Protein AF-A0A7Y2GPF4-F1 (afdb_monomer)

Sequence (90 aa):
MNRFTKIGIVFGCLLLIMSCGEDPREPSIQYMPDMYVPVGYEAYSEVDFLLDNQEAMLPAENTIPRGWMPYPYENTIEGKESAREQRSPL

Solvent-accessible surface area (backbone atoms only — not comparable to full-atom values): 6280 Å² total; per-residue (Å²): 122,71,63,63,57,51,51,52,50,54,52,53,51,53,55,58,62,68,69,74,61,84,60,88,88,52,88,75,91,75,81,80,69,78,77,73,63,76,93,65,92,48,78,86,38,80,36,94,89,44,98,80,33,46,62,66,66,84,76,69,87,92,68,76,60,91,98,59,76,83,80,89,62,58,99,45,75,67,30,52,52,56,60,67,70,49,89,68,93,120

Mean predicted aligned error: 11.68 Å

Nearest PDB structures (foldseek):
  6btm-assembly1_E  TM=8.734E-01  e=3.050E-04  Flavobacterium johnsoniae UW101
  6f0k-assembly1_E  TM=8.626E-01  e=1.496E+00  Rhodothermus marinus DSM 4252

Foldseek 3Di:
DVPVVVVVVVVVVVVVVVVPDDDPVDDDDDDPCVCVDDPDDDQAAAQPPDPVRGPPDDDDPPDDDPPDDDDPFDPDPVSVVVVVPDPDRD

Radius of gyration: 31.52 Å; Cα contacts (8 Å, |Δi|>4): 27; chains: 1; bounding box: 93×27×55 Å

Secondary structure (DSSP, 8-state):
-HHHHHHHHHHHHHHHHHT----TTSPPPPS--TTSS-SS--TT-B-TTSTTSBS-PPPPTT---TT-----S-SSHHHHHHHHH-S---

Structure (mmCIF, N/CA/C/O backbone):
data_AF-A0A7Y2GPF4-F1
#
_entry.id   AF-A0A7Y2GPF4-F1
#
loop_
_atom_site.group_PDB
_atom_site.id
_atom_site.type_symbol
_atom_site.label_atom_id
_atom_site.label_alt_id
_atom_site.label_comp_id
_atom_site.label_asym_id
_atom_site.label_entity_id
_atom_site.label_seq_id
_atom_site.pdbx_PDB_ins_code
_atom_site.Cartn_x
_atom_site.Cartn_y
_atom_site.Cartn_z
_atom_site.occupancy
_atom_site.B_iso_or_equiv
_atom_site.auth_seq_id
_atom_site.auth_comp_id
_atom_site.auth_asym_id
_atom_site.auth_atom_id
_atom_site.pdbx_PDB_model_num
ATOM 1 N N . MET A 1 1 ? 63.981 -12.664 -13.487 1.00 57.03 1 MET A N 1
ATOM 2 C CA . MET A 1 1 ? 62.829 -11.732 -13.449 1.00 57.03 1 MET A CA 1
ATOM 3 C C . MET A 1 1 ? 61.556 -12.254 -14.130 1.00 57.03 1 MET A C 1
ATOM 5 O O . MET A 1 1 ? 60.505 -11.685 -13.903 1.00 57.03 1 MET A O 1
ATOM 9 N N . ASN A 1 2 ? 61.577 -13.382 -14.856 1.00 62.69 2 ASN A N 1
ATOM 10 C CA . ASN A 1 2 ? 60.420 -13.826 -15.660 1.00 62.69 2 ASN A CA 1
ATOM 11 C C . ASN A 1 2 ? 59.340 -14.602 -14.876 1.00 62.69 2 ASN A C 1
ATOM 13 O O . ASN A 1 2 ? 58.314 -14.959 -15.445 1.00 62.69 2 ASN A O 1
ATOM 17 N N . ARG A 1 3 ? 59.569 -14.925 -13.594 1.00 74.69 3 ARG A N 1
ATOM 18 C CA . ARG A 1 3 ? 58.635 -15.729 -12.780 1.00 74.69 3 ARG A CA 1
ATOM 19 C C . ARG A 1 3 ? 57.543 -14.874 -12.136 1.00 74.69 3 ARG A C 1
ATOM 21 O O . ARG A 1 3 ? 56.386 -15.265 -12.173 1.00 74.69 3 ARG A O 1
ATOM 28 N N . PHE A 1 4 ? 57.896 -13.690 -11.634 1.00 79.12 4 PHE A N 1
ATOM 29 C CA . PHE A 1 4 ? 56.936 -12.750 -11.045 1.00 79.12 4 PHE A CA 1
ATOM 30 C C . PHE A 1 4 ? 55.970 -12.180 -12.085 1.00 79.12 4 PHE A C 1
ATOM 32 O O . PHE A 1 4 ? 54.776 -12.116 -11.824 1.00 79.12 4 PHE A O 1
ATOM 39 N N . THR A 1 5 ? 56.452 -11.877 -13.294 1.00 81.31 5 THR A N 1
ATOM 40 C CA . THR A 1 5 ? 55.594 -11.435 -14.405 1.00 81.31 5 THR A CA 1
ATOM 41 C C . THR A 1 5 ? 54.577 -12.510 -14.795 1.00 81.31 5 THR A C 1
ATOM 43 O O . THR A 1 5 ? 53.407 -12.207 -14.987 1.00 81.31 5 THR A O 1
ATOM 46 N N . LYS A 1 6 ? 54.991 -13.786 -14.841 1.00 80.12 6 LYS A N 1
ATOM 47 C CA . LYS A 1 6 ? 54.087 -14.916 -15.115 1.00 80.12 6 LYS A CA 1
ATOM 48 C C . LYS A 1 6 ? 53.042 -15.108 -14.013 1.00 80.12 6 LYS A C 1
ATOM 50 O O . LYS A 1 6 ? 51.885 -15.349 -14.327 1.00 80.12 6 LYS A O 1
ATOM 55 N N . ILE A 1 7 ? 53.431 -14.968 -12.744 1.00 85.19 7 ILE A N 1
ATOM 56 C CA . ILE A 1 7 ? 52.505 -15.057 -11.603 1.00 85.19 7 ILE A CA 1
ATOM 57 C C . ILE A 1 7 ? 51.497 -13.902 -11.630 1.00 85.19 7 ILE A C 1
ATOM 59 O O . ILE A 1 7 ? 50.308 -14.141 -11.457 1.00 85.19 7 ILE A O 1
ATOM 63 N N . GLY A 1 8 ? 51.947 -12.675 -11.915 1.00 88.75 8 GLY A N 1
ATOM 64 C CA . GLY A 1 8 ? 51.066 -11.513 -12.050 1.00 88.75 8 GLY A CA 1
ATOM 65 C C . GLY A 1 8 ? 50.046 -11.667 -13.181 1.00 88.75 8 GLY A C 1
ATOM 66 O O . GLY A 1 8 ? 48.876 -11.362 -12.984 1.00 88.75 8 GLY A O 1
ATOM 67 N N . ILE A 1 9 ? 50.458 -12.218 -14.329 1.00 87.25 9 ILE A N 1
ATOM 68 C CA . ILE A 1 9 ? 49.547 -12.514 -15.447 1.00 87.25 9 ILE A CA 1
ATOM 69 C C . ILE A 1 9 ? 48.515 -13.579 -15.053 1.00 87.25 9 ILE A C 1
ATOM 71 O O . ILE A 1 9 ? 47.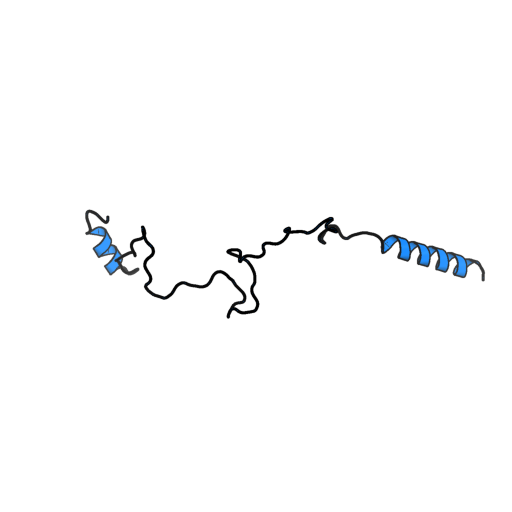329 -13.386 -15.290 1.00 87.25 9 ILE A O 1
ATOM 75 N N . VAL A 1 10 ? 48.936 -14.679 -14.420 1.00 88.56 10 VAL A N 1
ATOM 76 C CA . VAL A 1 10 ? 48.012 -15.746 -13.990 1.00 88.56 10 VAL A CA 1
ATOM 77 C C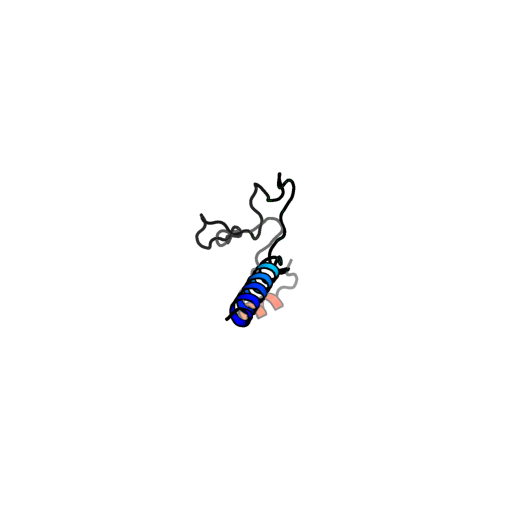 . VAL A 1 10 ? 47.014 -15.234 -12.950 1.00 88.56 10 VAL A C 1
ATOM 79 O O . VAL A 1 10 ? 45.829 -15.542 -13.037 1.00 88.56 10 VAL A O 1
ATOM 82 N N . PHE A 1 11 ? 47.468 -14.419 -11.999 1.00 86.88 11 PHE A N 1
ATOM 83 C CA . PHE A 1 11 ? 46.603 -13.822 -10.986 1.00 86.88 11 PHE A CA 1
ATOM 84 C C . PHE A 1 11 ? 45.624 -12.808 -11.594 1.00 86.88 11 PHE A C 1
ATOM 86 O O . PHE A 1 11 ? 44.444 -12.817 -11.259 1.00 86.88 11 PHE A O 1
ATOM 93 N N . GLY A 1 12 ? 46.084 -11.993 -12.549 1.00 87.06 12 GLY A N 1
ATOM 94 C CA . GLY A 1 12 ? 45.227 -11.086 -13.313 1.00 87.06 12 GLY A CA 1
ATOM 95 C C . GLY A 1 12 ? 44.166 -11.831 -14.124 1.00 87.06 12 GLY A C 1
ATOM 96 O O . GLY A 1 12 ? 42.995 -11.467 -14.075 1.00 87.06 12 GLY A O 1
ATOM 97 N N . CYS A 1 13 ? 44.539 -12.922 -14.802 1.00 83.50 13 CYS A N 1
ATOM 98 C CA . CYS A 1 13 ? 43.578 -13.783 -15.486 1.00 83.50 13 CYS A CA 1
ATOM 99 C C . CYS A 1 13 ? 42.558 -14.370 -14.507 1.00 83.50 13 CYS A C 1
ATOM 101 O O . CYS A 1 13 ? 41.374 -14.303 -14.801 1.00 83.50 13 CYS A O 1
ATOM 103 N N . LEU A 1 14 ? 42.988 -14.876 -13.343 1.00 82.56 14 LEU A N 1
ATOM 104 C CA . LEU A 1 14 ? 42.100 -15.450 -12.324 1.00 82.56 14 LEU A CA 1
ATOM 105 C C . LEU A 1 14 ? 41.066 -14.438 -11.795 1.00 82.56 14 LEU A C 1
ATOM 107 O O . LEU A 1 14 ? 39.906 -14.79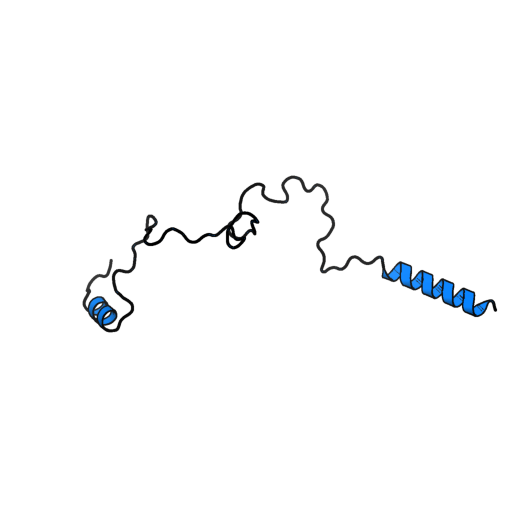3 -11.605 1.00 82.56 14 LEU A O 1
ATOM 111 N N . LEU A 1 15 ? 41.465 -13.177 -11.605 1.00 80.88 15 LEU A N 1
ATOM 112 C CA . LEU A 1 15 ? 40.556 -12.102 -11.191 1.00 80.88 15 LEU A CA 1
ATOM 113 C C . LEU A 1 15 ? 39.502 -11.780 -12.262 1.00 80.88 15 LEU A C 1
ATOM 115 O O . LEU A 1 15 ? 38.348 -11.534 -11.922 1.00 80.88 15 LEU A O 1
ATOM 119 N N . LEU A 1 16 ? 39.869 -11.828 -13.547 1.00 79.31 16 LEU A N 1
ATOM 120 C CA . LEU A 1 16 ? 38.931 -11.580 -14.647 1.00 79.31 16 LEU A CA 1
ATOM 121 C C . LEU A 1 16 ? 37.869 -12.684 -14.774 1.00 79.31 16 LEU A C 1
ATOM 123 O O . LEU A 1 16 ? 36.709 -12.373 -15.027 1.00 79.31 16 LEU A O 1
ATOM 127 N N . ILE A 1 17 ? 38.230 -13.954 -14.554 1.00 77.56 17 ILE A N 1
ATOM 128 C CA . ILE A 1 17 ? 37.263 -15.074 -14.581 1.00 77.56 17 ILE A CA 1
ATOM 129 C C . ILE A 1 17 ? 36.308 -15.038 -13.381 1.00 77.56 17 ILE A C 1
ATOM 131 O O . ILE A 1 17 ? 35.144 -15.393 -13.527 1.00 77.56 17 ILE A O 1
ATOM 135 N N . MET A 1 18 ? 36.770 -14.585 -12.210 1.00 72.31 18 MET A N 1
ATOM 136 C CA . MET A 1 18 ? 35.935 -14.468 -11.003 1.00 72.31 18 MET A CA 1
ATOM 137 C C . MET A 1 18 ? 34.907 -13.326 -11.081 1.00 72.31 18 MET A C 1
ATOM 139 O O . MET A 1 18 ? 33.908 -13.367 -10.374 1.00 72.31 18 MET A O 1
ATOM 143 N N . SER A 1 19 ? 35.123 -12.321 -11.937 1.00 70.56 19 SER A N 1
ATOM 144 C CA . SER A 1 19 ? 34.183 -11.205 -12.125 1.00 70.56 19 SER A CA 1
ATOM 145 C C . SER A 1 19 ? 32.977 -11.551 -13.010 1.00 70.56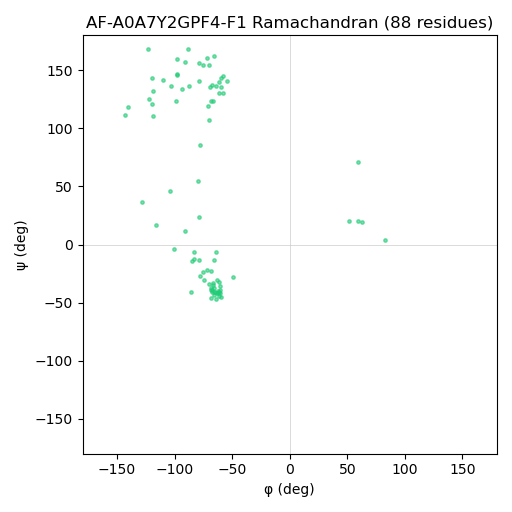 19 SER A C 1
ATOM 147 O O . SER A 1 19 ? 32.038 -10.765 -13.068 1.00 70.56 19 SER A O 1
ATOM 149 N N . CYS A 1 20 ? 33.005 -12.675 -13.734 1.00 67.88 20 CYS A N 1
ATOM 150 C CA . CYS A 1 20 ? 31.998 -13.036 -14.737 1.00 67.88 20 CYS A CA 1
ATOM 151 C C . CYS A 1 20 ? 31.032 -14.118 -14.219 1.00 67.88 20 CYS A C 1
ATOM 153 O O . CYS A 1 20 ? 30.771 -15.113 -14.891 1.00 67.88 20 CYS A O 1
ATOM 155 N N . GLY A 1 21 ? 30.538 -13.941 -12.993 1.00 65.94 21 GLY A N 1
ATOM 156 C CA . GLY A 1 21 ? 29.448 -14.734 -12.434 1.00 65.94 21 GLY A CA 1
ATOM 157 C C . GLY A 1 21 ? 28.288 -13.812 -12.093 1.00 65.94 21 GLY A C 1
ATOM 158 O O . GLY A 1 21 ? 28.472 -12.885 -11.309 1.00 65.94 21 GLY A O 1
ATOM 159 N N . GLU A 1 22 ? 27.120 -14.043 -12.689 1.00 67.88 22 GLU A N 1
ATOM 160 C CA . GLU A 1 22 ? 25.881 -13.413 -12.227 1.00 67.88 22 GLU A CA 1
ATOM 161 C C . GLU A 1 22 ? 25.609 -13.867 -10.788 1.00 67.88 22 GLU A C 1
ATOM 163 O O . GLU A 1 22 ? 25.680 -15.061 -10.479 1.00 67.88 22 GLU A O 1
ATOM 168 N N . ASP A 1 23 ? 25.336 -12.917 -9.892 1.00 74.00 23 ASP A N 1
ATOM 169 C CA . ASP A 1 23 ? 24.907 -13.241 -8.538 1.00 74.00 23 ASP A CA 1
ATOM 170 C C . ASP A 1 23 ? 23.476 -13.803 -8.618 1.00 74.00 23 ASP A C 1
ATOM 172 O O . ASP A 1 23 ? 22.573 -13.089 -9.052 1.00 74.00 23 ASP A O 1
ATOM 176 N N . PRO A 1 24 ? 23.213 -15.054 -8.193 1.00 73.88 24 PRO A N 1
ATOM 177 C CA . PRO A 1 24 ? 21.865 -15.628 -8.229 1.00 73.88 24 PRO A CA 1
ATOM 178 C C . PRO A 1 24 ? 20.867 -14.898 -7.313 1.00 73.88 24 PRO A C 1
ATOM 180 O O . PRO A 1 24 ? 19.685 -15.237 -7.302 1.00 73.88 24 PRO A O 1
ATOM 183 N N . ARG A 1 25 ? 21.334 -13.940 -6.502 1.00 79.12 25 ARG A N 1
ATOM 184 C CA . ARG A 1 25 ? 20.500 -13.064 -5.672 1.00 79.12 25 ARG A CA 1
ATOM 185 C C . ARG A 1 25 ? 19.944 -11.865 -6.440 1.00 79.12 25 ARG A C 1
ATOM 187 O O . ARG A 1 25 ? 19.064 -11.190 -5.913 1.00 79.12 25 ARG A O 1
ATOM 194 N N . GLU A 1 26 ? 20.441 -11.595 -7.643 1.00 82.94 26 GLU A N 1
ATOM 195 C CA . GLU A 1 26 ? 19.981 -10.491 -8.480 1.00 82.94 26 GLU A CA 1
ATOM 196 C C . GLU A 1 26 ? 18.972 -10.977 -9.538 1.00 82.94 26 GLU A C 1
ATOM 198 O O . GLU A 1 26 ? 19.060 -12.114 -10.013 1.00 82.94 26 GLU A O 1
ATOM 203 N N . PRO A 1 27 ? 17.983 -10.146 -9.916 1.00 82.69 27 PRO A N 1
ATOM 204 C CA . PRO A 1 27 ? 17.053 -10.487 -10.986 1.00 82.69 27 PRO A CA 1
ATOM 205 C C . PRO A 1 27 ? 17.781 -10.717 -12.317 1.00 82.69 27 PRO A C 1
ATOM 207 O O . PRO A 1 27 ? 18.626 -9.919 -12.720 1.00 82.69 27 PRO A O 1
AT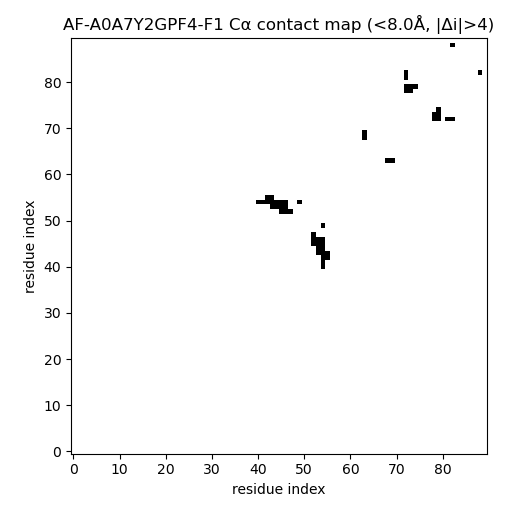OM 210 N N . SER A 1 28 ? 17.411 -11.780 -13.032 1.00 82.62 28 SER A N 1
ATOM 211 C CA . SER A 1 28 ? 17.983 -12.104 -14.342 1.00 82.62 28 SER A CA 1
ATOM 212 C C . SER A 1 28 ? 17.517 -11.149 -15.444 1.00 82.62 28 SER A C 1
ATOM 214 O O . SER A 1 28 ? 16.443 -10.548 -15.361 1.00 82.62 28 SER A O 1
ATOM 216 N N . ILE A 1 29 ? 18.271 -11.098 -16.544 1.00 84.69 29 ILE A N 1
ATOM 217 C CA . ILE A 1 29 ? 17.904 -10.352 -17.754 1.00 84.69 29 ILE A CA 1
ATOM 218 C C . ILE A 1 29 ? 16.551 -10.843 -18.291 1.00 84.69 29 ILE A C 1
ATOM 220 O O . ILE A 1 29 ? 16.346 -12.040 -18.499 1.00 84.69 29 ILE A O 1
ATOM 224 N N . GLN A 1 30 ? 15.637 -9.912 -18.562 1.00 85.75 30 GLN A N 1
ATOM 225 C CA . GLN A 1 30 ? 14.357 -10.215 -19.201 1.00 85.75 30 GLN A CA 1
ATOM 226 C C . GLN A 1 30 ? 14.442 -10.037 -20.719 1.00 85.75 30 GLN A C 1
ATOM 228 O O . GLN A 1 30 ? 14.933 -9.024 -21.218 1.00 85.75 30 GLN A O 1
ATOM 233 N N . TYR A 1 31 ? 13.924 -11.017 -21.461 1.00 88.38 31 TYR A N 1
ATOM 234 C CA . TYR A 1 31 ? 13.762 -10.942 -22.911 1.00 88.38 31 TYR A CA 1
ATOM 235 C C . TYR A 1 31 ? 12.318 -10.556 -23.243 1.00 88.38 31 TYR A C 1
ATOM 237 O O . TYR A 1 31 ? 11.397 -11.257 -22.838 1.00 88.38 31 TYR A O 1
ATOM 245 N N . MET A 1 32 ? 12.139 -9.461 -23.993 1.00 88.94 32 MET A N 1
ATOM 246 C CA . MET A 1 32 ? 10.834 -8.886 -24.369 1.00 88.94 32 MET A CA 1
ATOM 247 C C . MET A 1 32 ? 9.961 -8.475 -23.160 1.00 88.94 32 MET A C 1
ATOM 249 O O . MET A 1 32 ? 8.937 -9.102 -22.906 1.00 88.94 32 MET A O 1
ATOM 253 N N . PRO A 1 33 ? 10.314 -7.398 -22.430 1.00 86.94 33 PRO A N 1
ATOM 254 C CA . PRO A 1 33 ? 9.600 -6.963 -21.220 1.00 86.94 33 PRO A CA 1
ATOM 255 C C . PRO A 1 33 ? 8.290 -6.193 -21.495 1.00 86.94 33 PRO A C 1
ATOM 257 O O . PRO A 1 33 ? 7.859 -5.392 -20.665 1.00 86.94 33 PRO A O 1
ATOM 260 N N . ASP A 1 34 ? 7.655 -6.385 -22.655 1.00 88.44 34 ASP A N 1
ATOM 261 C CA . ASP A 1 34 ? 6.409 -5.679 -22.967 1.00 88.44 34 ASP A CA 1
ATOM 262 C C . ASP A 1 34 ? 5.279 -6.188 -22.058 1.00 88.44 34 ASP A C 1
ATOM 264 O O . ASP A 1 34 ? 5.018 -7.388 -21.991 1.00 88.44 34 ASP A O 1
ATOM 268 N N . MET A 1 35 ? 4.649 -5.271 -21.321 1.00 88.94 35 MET A N 1
ATOM 269 C CA . MET A 1 35 ? 3.628 -5.551 -20.299 1.00 88.94 35 MET A CA 1
ATOM 270 C C . MET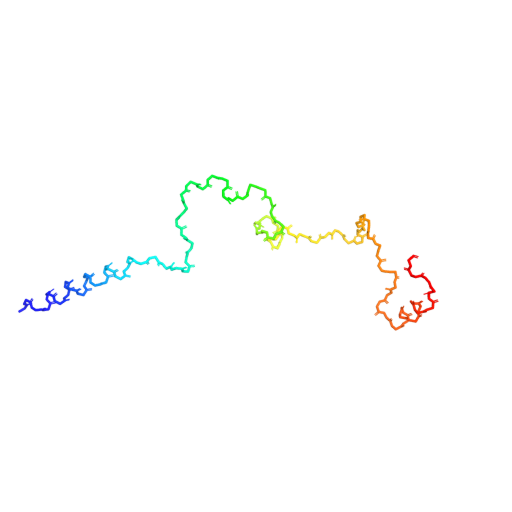 A 1 35 ? 4.061 -6.451 -19.120 1.00 88.94 35 MET A C 1
ATOM 272 O O . MET A 1 35 ? 3.198 -6.999 -18.435 1.00 88.94 35 MET A O 1
ATOM 276 N N . TYR A 1 36 ? 5.361 -6.609 -18.838 1.00 89.31 36 TYR A N 1
ATOM 277 C CA . TYR A 1 36 ? 5.810 -7.376 -17.659 1.00 89.31 36 TYR A CA 1
ATOM 278 C C . TYR A 1 36 ? 5.428 -6.693 -16.335 1.00 89.31 36 TYR A C 1
ATOM 280 O O . TYR A 1 36 ? 5.114 -7.353 -15.348 1.00 89.31 36 TYR A O 1
ATOM 288 N N . VAL A 1 37 ? 5.457 -5.360 -16.332 1.00 88.56 37 VAL A N 1
ATOM 289 C CA . VAL A 1 37 ? 5.068 -4.520 -15.197 1.00 88.56 37 VAL A CA 1
ATOM 290 C C . VAL A 1 37 ? 3.678 -3.946 -15.479 1.00 88.56 37 VAL A C 1
ATOM 292 O O . VAL A 1 37 ? 3.421 -3.515 -16.612 1.00 88.56 37 VAL A O 1
ATOM 295 N N . PRO A 1 38 ? 2.766 -3.934 -14.493 1.00 88.19 38 PRO A N 1
ATOM 296 C CA . PRO A 1 38 ? 1.458 -3.319 -14.660 1.00 88.19 38 PRO A CA 1
ATOM 297 C C . PRO A 1 38 ? 1.591 -1.817 -14.940 1.00 88.19 38 PRO A C 1
ATOM 299 O O . PRO A 1 38 ? 2.398 -1.114 -14.343 1.00 88.19 38 PRO A O 1
ATOM 302 N N . VAL A 1 39 ? 0.756 -1.311 -15.849 1.00 89.44 39 VAL A N 1
ATOM 303 C CA . VAL A 1 39 ? 0.596 0.142 -16.063 1.00 89.44 39 VAL A CA 1
ATOM 304 C C . VAL A 1 39 ? -0.280 0.760 -14.967 1.00 89.44 39 VAL A C 1
ATOM 306 O O . VAL A 1 39 ? -0.198 1.955 -14.695 1.00 89.44 39 VAL A O 1
ATOM 309 N N . GLY A 1 40 ? -1.166 -0.049 -14.381 1.00 89.69 40 GLY A N 1
ATOM 310 C CA . GLY A 1 40 ? -2.053 0.360 -13.302 1.00 89.69 40 GLY A CA 1
ATOM 311 C C . GLY A 1 40 ? -1.430 0.178 -11.923 1.00 89.69 40 GLY A C 1
ATOM 312 O O . GLY A 1 40 ? -0.421 -0.497 -11.759 1.00 89.69 40 GLY A O 1
ATOM 313 N N . TYR A 1 41 ? -2.11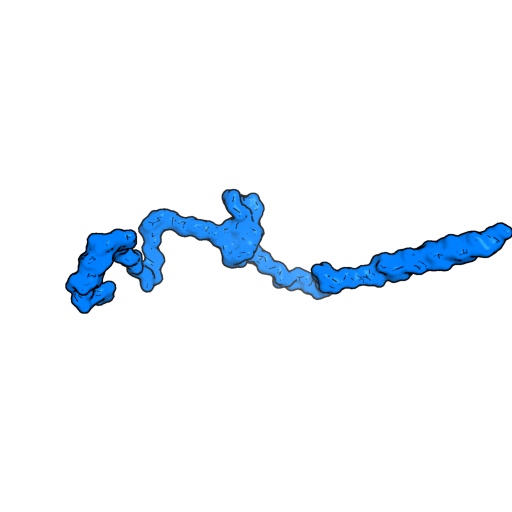2 0.763 -10.950 1.00 89.56 41 TYR A N 1
ATOM 314 C CA . TYR A 1 41 ? -1.829 0.666 -9.525 1.00 89.56 41 TYR A CA 1
ATOM 315 C C . TYR A 1 41 ? -2.121 -0.745 -8.985 1.00 89.56 41 TYR A C 1
ATOM 317 O O . TYR A 1 41 ? -3.157 -1.339 -9.310 1.00 89.56 41 TYR A O 1
ATOM 325 N N . GLU A 1 42 ? -1.215 -1.275 -8.165 1.00 89.25 42 GLU A N 1
ATOM 326 C CA . GLU A 1 42 ? -1.365 -2.542 -7.450 1.00 89.25 42 GLU A CA 1
ATOM 327 C C . GLU A 1 42 ? -1.542 -2.291 -5.953 1.00 89.25 42 GLU A C 1
ATOM 329 O O . GLU A 1 42 ? -0.850 -1.482 -5.351 1.00 89.25 42 GLU A O 1
ATOM 334 N N . ALA A 1 43 ? -2.401 -3.074 -5.298 1.00 89.69 43 ALA A N 1
ATOM 335 C CA . ALA A 1 43 ? -2.800 -2.833 -3.907 1.00 89.69 43 ALA A CA 1
ATOM 336 C C . ALA A 1 43 ? -1.644 -2.596 -2.906 1.00 89.69 43 ALA A C 1
ATOM 338 O O . ALA A 1 43 ? -1.851 -1.908 -1.909 1.00 89.69 43 ALA A O 1
ATOM 339 N N . TYR A 1 44 ? -0.456 -3.156 -3.155 1.00 90.19 44 TYR A N 1
ATOM 340 C CA . TYR A 1 44 ? 0.720 -3.037 -2.288 1.00 90.19 44 TYR A CA 1
ATOM 341 C C . TYR A 1 44 ? 1.978 -2.579 -3.035 1.00 90.19 44 TYR A C 1
ATOM 343 O O . TYR A 1 44 ? 3.076 -3.048 -2.739 1.00 90.19 44 TYR A O 1
ATOM 351 N N . SER A 1 45 ? 1.818 -1.692 -4.013 1.00 89.12 45 SER A N 1
ATOM 352 C CA . SER A 1 45 ? 2.938 -1.071 -4.721 1.00 89.12 45 SER A CA 1
ATOM 353 C C . SER A 1 45 ? 3.379 0.244 -4.058 1.00 89.12 45 SER A C 1
ATOM 355 O O . SER A 1 45 ? 2.633 0.870 -3.292 1.00 89.12 45 SER A O 1
ATOM 357 N N . GLU A 1 46 ? 4.633 0.619 -4.316 1.00 90.81 46 GLU A N 1
ATOM 358 C CA . GLU A 1 46 ? 5.249 1.864 -3.856 1.00 90.81 46 GLU A CA 1
ATOM 359 C C . GLU A 1 46 ? 4.975 2.994 -4.863 1.00 90.81 46 GLU A C 1
ATOM 361 O O . GLU A 1 46 ? 5.072 2.792 -6.074 1.00 90.81 46 GLU A O 1
ATOM 366 N N . VAL A 1 47 ? 4.628 4.188 -4.371 1.00 90.19 47 VAL A N 1
ATOM 367 C CA . VAL A 1 47 ? 4.267 5.355 -5.193 1.00 90.19 47 VAL A CA 1
ATOM 368 C C . VAL A 1 47 ? 4.825 6.663 -4.645 1.00 90.19 47 VAL A C 1
ATOM 370 O O . VAL A 1 47 ? 4.395 7.146 -3.608 1.00 90.19 47 VAL A O 1
ATOM 373 N N . ASP A 1 48 ? 5.680 7.332 -5.412 1.00 89.69 48 ASP A N 1
ATOM 374 C CA . ASP A 1 48 ? 6.413 8.528 -4.957 1.00 89.69 48 ASP A CA 1
ATOM 375 C C . ASP A 1 48 ? 5.551 9.773 -4.655 1.00 89.69 48 ASP A C 1
ATOM 377 O O . ASP A 1 48 ? 6.045 10.765 -4.119 1.00 89.69 48 ASP A O 1
ATOM 381 N N . PHE A 1 49 ? 4.278 9.786 -5.061 1.00 89.25 49 PHE A N 1
ATOM 382 C CA . PHE A 1 49 ? 3.414 10.972 -4.978 1.00 89.25 49 PHE A CA 1
ATOM 383 C C . PHE A 1 49 ? 2.446 10.967 -3.783 1.00 89.25 49 PHE A C 1
ATOM 385 O O . PHE A 1 49 ? 1.728 11.951 -3.586 1.00 89.25 49 PHE A O 1
ATOM 392 N N . LEU A 1 50 ? 2.402 9.888 -2.990 1.00 90.56 50 LEU A N 1
ATOM 393 C CA . LEU A 1 50 ? 1.590 9.794 -1.768 1.00 90.56 50 LEU A CA 1
ATOM 394 C C . LEU A 1 50 ? 2.429 10.086 -0.520 1.00 90.56 50 LEU A C 1
ATOM 396 O O . LEU A 1 50 ? 3.647 9.979 -0.529 1.00 90.56 50 LEU A O 1
ATOM 400 N N . LEU A 1 51 ? 1.756 10.438 0.579 1.00 85.88 51 LEU A N 1
ATOM 401 C CA . LEU A 1 51 ? 2.399 10.886 1.822 1.00 85.88 51 LEU A CA 1
ATOM 402 C C . LEU A 1 51 ? 3.317 9.826 2.467 1.00 85.88 51 LEU A C 1
ATOM 404 O O . LEU A 1 51 ? 4.328 10.193 3.057 1.00 85.88 51 LEU A O 1
ATOM 408 N N . ASP A 1 52 ? 2.978 8.541 2.315 1.00 87.50 52 ASP A N 1
ATOM 409 C CA . ASP A 1 52 ? 3.703 7.394 2.892 1.00 87.50 52 ASP A CA 1
ATOM 410 C C . ASP A 1 52 ? 4.300 6.466 1.818 1.00 87.50 52 ASP A C 1
ATOM 412 O O . ASP A 1 52 ? 4.603 5.305 2.085 1.00 87.50 52 ASP A O 1
ATOM 416 N N . ASN A 1 53 ? 4.409 6.949 0.578 1.00 90.38 53 ASN A N 1
ATOM 417 C CA . ASN A 1 53 ? 4.817 6.176 -0.595 1.00 90.38 53 ASN A CA 1
ATOM 418 C C . ASN A 1 53 ? 4.043 4.862 -0.833 1.00 90.38 53 ASN A C 1
ATOM 420 O O . ASN A 1 53 ? 4.526 3.981 -1.531 1.00 90.38 53 ASN A O 1
ATOM 424 N N . GLN A 1 54 ? 2.842 4.704 -0.272 1.00 89.50 54 GLN A N 1
ATOM 425 C CA . GLN A 1 54 ? 2.062 3.468 -0.350 1.00 89.50 54 GLN A CA 1
ATOM 426 C C . GLN A 1 54 ? 0.726 3.713 -1.049 1.00 89.50 54 GLN A C 1
ATOM 428 O O . GLN A 1 54 ? -0.007 4.623 -0.669 1.00 89.50 54 GLN A O 1
ATOM 433 N N . GLU A 1 55 ? 0.364 2.856 -2.008 1.00 89.06 55 GLU A N 1
ATOM 434 C CA . GLU A 1 55 ? -0.916 2.957 -2.728 1.00 89.06 55 GLU A CA 1
ATOM 435 C C . 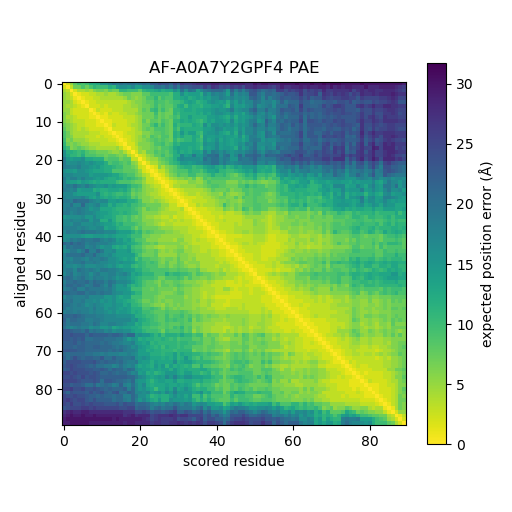GLU A 1 55 ? -2.140 2.690 -1.835 1.00 89.06 55 GLU A C 1
ATOM 437 O O . GLU A 1 55 ? -3.199 3.302 -2.001 1.00 89.06 55 GLU A O 1
ATOM 442 N N . ALA A 1 56 ? -2.003 1.801 -0.849 1.00 90.81 56 ALA A N 1
ATOM 443 C CA . ALA A 1 56 ? -3.050 1.493 0.120 1.00 90.81 56 ALA A CA 1
ATOM 444 C C . ALA A 1 56 ? -3.166 2.577 1.208 1.00 90.81 56 ALA A C 1
ATOM 446 O O . ALA A 1 56 ? -2.597 2.448 2.293 1.00 90.81 56 ALA A O 1
ATOM 447 N N . MET A 1 57 ? -3.938 3.627 0.923 1.00 90.06 57 MET A N 1
ATOM 448 C CA . MET A 1 57 ? -4.289 4.672 1.892 1.00 90.06 57 MET A CA 1
ATOM 449 C C . MET A 1 57 ? -5.403 4.243 2.852 1.00 90.06 57 MET A C 1
ATOM 451 O O . MET A 1 57 ? -6.255 3.411 2.531 1.00 90.06 57 MET A O 1
ATOM 455 N N . LEU A 1 58 ? -5.442 4.885 4.022 1.00 91.69 58 LEU A N 1
ATOM 456 C CA . LEU A 1 58 ? -6.574 4.766 4.933 1.00 91.69 58 LEU A CA 1
ATOM 457 C C . LEU A 1 58 ? -7.825 5.425 4.323 1.00 91.69 58 LEU A C 1
ATOM 459 O O . LEU A 1 58 ? -7.731 6.522 3.761 1.00 91.69 58 LEU A O 1
ATOM 463 N N . PRO A 1 59 ? -9.004 4.787 4.428 1.00 92.62 59 PRO A N 1
ATOM 464 C CA . PRO A 1 59 ? -10.255 5.430 4.059 1.00 92.62 59 PRO A CA 1
ATOM 465 C C . PRO A 1 59 ? -10.551 6.595 5.010 1.00 92.62 59 PRO A C 1
ATOM 467 O O . PRO A 1 59 ? -10.017 6.674 6.115 1.00 92.62 59 PRO A O 1
ATOM 470 N N . ALA A 1 60 ? -11.442 7.495 4.597 1.00 92.88 60 ALA A N 1
ATOM 471 C CA . ALA A 1 60 ? -11.886 8.569 5.475 1.00 92.88 60 ALA A CA 1
ATOM 472 C C . ALA A 1 60 ? -12.545 8.010 6.750 1.00 92.88 60 ALA A C 1
ATOM 474 O O . ALA A 1 60 ? -13.276 7.011 6.709 1.00 92.88 60 ALA A O 1
ATOM 475 N N . GLU A 1 61 ? -12.308 8.693 7.868 1.00 93.50 61 GLU A N 1
ATOM 476 C CA . GLU A 1 61 ? -12.866 8.343 9.174 1.00 93.50 61 GLU A CA 1
ATOM 477 C C . GLU A 1 61 ? -14.397 8.226 9.120 1.00 93.50 61 GLU A C 1
ATOM 479 O O . GLU A 1 61 ? -15.079 9.031 8.481 1.00 93.50 61 GLU A O 1
ATOM 484 N N . ASN A 1 62 ? -14.947 7.236 9.828 1.00 89.94 62 ASN A N 1
ATOM 485 C CA . ASN A 1 62 ? -16.389 6.952 9.919 1.00 89.94 62 ASN A CA 1
ATOM 486 C C . ASN A 1 62 ? -17.090 6.572 8.596 1.00 89.94 62 ASN A C 1
ATOM 488 O O . ASN A 1 62 ? -18.318 6.643 8.505 1.00 89.94 62 ASN A O 1
ATOM 492 N N . THR A 1 63 ? -16.354 6.144 7.567 1.00 93.38 63 THR A N 1
ATOM 493 C CA . THR A 1 63 ? -16.965 5.583 6.350 1.00 93.38 63 THR A CA 1
ATOM 494 C C . THR A 1 63 ? -17.396 4.127 6.553 1.00 93.38 63 THR A C 1
ATOM 496 O O . THR A 1 63 ? -16.711 3.339 7.201 1.00 93.38 63 THR A O 1
ATOM 499 N N . ILE A 1 64 ? -18.557 3.755 6.000 1.00 92.50 64 ILE A N 1
ATOM 500 C CA . ILE A 1 64 ? -19.144 2.413 6.145 1.00 92.50 64 ILE A CA 1
ATOM 501 C C . ILE A 1 64 ? -19.273 1.771 4.755 1.00 92.50 64 ILE A C 1
ATOM 503 O O . ILE A 1 64 ? -20.093 2.232 3.952 1.00 92.50 64 ILE A O 1
ATOM 507 N N . PRO A 1 65 ? -18.493 0.721 4.429 1.00 94.19 65 PRO A N 1
ATOM 508 C CA . PRO A 1 65 ? -18.640 0.008 3.167 1.00 94.19 65 PRO A CA 1
ATOM 509 C C . PRO A 1 65 ? -19.939 -0.807 3.116 1.00 94.19 65 PRO A C 1
ATOM 511 O O . PRO A 1 65 ? -20.486 -1.245 4.128 1.00 94.19 65 PRO A O 1
ATOM 514 N N . ARG A 1 66 ? -20.439 -1.052 1.899 1.00 94.56 66 ARG A N 1
ATOM 515 C CA . ARG A 1 66 ? -21.646 -1.868 1.703 1.00 94.56 66 ARG A CA 1
ATOM 516 C C . ARG A 1 66 ? -21.408 -3.308 2.159 1.00 94.56 66 ARG A C 1
ATOM 518 O O . ARG A 1 66 ? -20.399 -3.905 1.802 1.00 94.56 66 ARG A O 1
ATOM 525 N N . GLY A 1 67 ? -22.379 -3.873 2.875 1.00 92.06 67 GLY A N 1
ATOM 526 C CA . GLY A 1 67 ? -22.305 -5.243 3.395 1.00 92.06 67 GLY A CA 1
ATOM 527 C C . GLY A 1 67 ? -21.525 -5.377 4.705 1.00 92.06 67 GLY A C 1
ATOM 528 O O . GLY A 1 67 ? -21.371 -6.490 5.197 1.00 92.06 67 GLY A O 1
ATOM 529 N N . TRP A 1 68 ? -21.070 -4.265 5.283 1.00 89.00 68 TRP A N 1
ATOM 530 C CA . TRP A 1 68 ? -20.458 -4.227 6.603 1.00 89.00 68 TRP A CA 1
ATOM 531 C C . TRP A 1 68 ? -21.262 -3.316 7.531 1.00 89.00 68 TRP A C 1
ATOM 533 O O . TRP A 1 68 ? -21.791 -2.289 7.104 1.00 89.00 68 TRP A O 1
ATOM 543 N N . MET A 1 69 ? -21.351 -3.698 8.802 1.00 87.94 69 MET A N 1
ATOM 544 C CA . MET A 1 69 ? -21.979 -2.905 9.852 1.00 87.94 69 MET A CA 1
ATOM 545 C C . MET A 1 69 ? -20.938 -2.659 10.949 1.00 87.94 69 MET A C 1
ATOM 547 O O . MET A 1 69 ? -20.361 -3.635 11.438 1.00 87.94 69 MET A O 1
ATOM 551 N N . PRO A 1 70 ? -20.680 -1.395 11.333 1.00 89.00 70 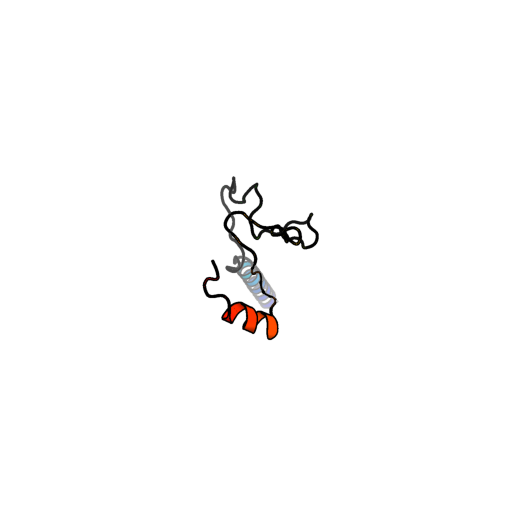PRO A N 1
ATOM 552 C CA . PRO A 1 70 ? -19.781 -1.093 12.435 1.00 89.00 70 PRO A CA 1
ATOM 553 C C . PRO A 1 70 ? -20.252 -1.752 13.725 1.00 89.00 70 PRO A C 1
ATOM 555 O O . PRO A 1 70 ? -21.451 -1.837 13.995 1.00 89.00 70 PRO A O 1
ATOM 558 N N . TYR A 1 71 ? -19.296 -2.185 14.538 1.00 87.19 71 TYR A N 1
ATOM 559 C CA . TYR A 1 71 ? -19.590 -2.716 15.859 1.00 87.19 71 TYR A CA 1
ATOM 560 C C . TYR A 1 71 ? -20.144 -1.593 16.761 1.00 87.19 71 TYR A C 1
ATOM 562 O O . TYR A 1 71 ? -19.477 -0.567 16.900 1.00 87.19 71 TYR A O 1
ATOM 570 N N . PRO A 1 72 ? -21.346 -1.744 17.353 1.00 86.12 72 PRO A N 1
ATOM 571 C CA . PRO A 1 72 ? -22.027 -0.642 18.036 1.00 86.12 72 PRO A CA 1
ATOM 572 C C . PRO A 1 72 ? -21.597 -0.440 19.495 1.00 86.12 72 PRO A C 1
ATOM 574 O O . PRO A 1 72 ? -21.932 0.587 20.079 1.00 86.12 72 PRO A O 1
ATOM 577 N N . TYR A 1 73 ? -20.903 -1.406 20.103 1.00 88.62 73 TYR A N 1
ATOM 578 C CA . TYR A 1 73 ? -20.499 -1.323 21.508 1.00 88.62 73 TYR A CA 1
ATOM 579 C C . TYR A 1 73 ? -19.054 -0.853 21.645 1.00 88.62 73 TYR A C 1
ATOM 581 O O . TYR A 1 73 ? -18.180 -1.208 20.857 1.00 88.62 73 TYR A O 1
ATOM 589 N N . GLU A 1 74 ? -18.777 -0.091 22.693 1.00 90.38 74 GLU A N 1
ATOM 590 C CA . GLU A 1 74 ? -17.413 0.315 23.004 1.00 90.38 74 GLU A CA 1
ATOM 591 C C . GLU A 1 74 ? -16.607 -0.835 23.620 1.00 90.38 74 GLU A C 1
ATOM 593 O O . GLU A 1 74 ? -17.142 -1.738 24.269 1.00 90.38 74 GLU A O 1
ATOM 598 N N . ASN A 1 75 ? -15.283 -0.777 23.470 1.00 90.06 75 ASN A N 1
ATOM 599 C CA . ASN A 1 75 ? -14.357 -1.746 24.058 1.00 90.06 75 ASN A CA 1
ATOM 600 C C . ASN A 1 75 ? -14.095 -1.454 25.550 1.00 90.06 75 ASN A C 1
ATOM 602 O O . ASN A 1 75 ? -12.951 -1.294 25.975 1.00 90.06 75 ASN A O 1
ATOM 606 N N . THR A 1 76 ? -15.160 -1.373 26.350 1.00 94.56 76 THR A N 1
ATOM 607 C CA . THR A 1 76 ? -15.128 -1.126 27.801 1.00 94.56 76 THR A CA 1
ATOM 608 C C . THR A 1 76 ? -15.832 -2.250 28.569 1.00 94.56 76 THR A C 1
ATOM 610 O O . THR A 1 76 ? -16.505 -3.104 27.986 1.00 94.56 76 THR A O 1
ATOM 613 N N . ILE A 1 77 ? -15.674 -2.288 29.899 1.00 91.94 77 ILE A N 1
ATOM 614 C CA . ILE A 1 77 ? -16.367 -3.280 30.744 1.00 91.94 77 ILE A CA 1
ATOM 615 C C . ILE A 1 77 ? -17.891 -3.093 30.648 1.00 91.94 77 ILE A C 1
ATOM 617 O O . ILE A 1 77 ? -18.616 -4.073 30.506 1.00 91.94 77 ILE A O 1
ATOM 621 N N . GLU A 1 78 ? -18.362 -1.846 30.626 1.00 89.12 78 GLU A N 1
ATOM 622 C CA . GLU A 1 78 ? -19.779 -1.492 30.457 1.00 89.12 78 GLU A CA 1
ATOM 623 C C . GLU A 1 78 ? -20.303 -1.890 29.062 1.00 89.12 78 GLU A C 1
ATOM 625 O O . GLU A 1 78 ? -21.379 -2.482 28.926 1.00 89.12 78 GLU A O 1
ATOM 630 N N . GLY A 1 79 ? -19.500 -1.671 28.012 1.00 88.94 79 GLY A N 1
ATOM 631 C CA . GLY A 1 79 ? -19.793 -2.137 26.652 1.00 88.94 79 GLY A CA 1
ATOM 632 C C . GLY A 1 79 ? -19.920 -3.663 26.560 1.00 88.94 79 GLY A C 1
ATOM 633 O O . GLY A 1 79 ? -20.786 -4.191 25.866 1.00 88.94 79 GLY A O 1
ATOM 634 N N . LYS A 1 80 ? -19.117 -4.401 27.333 1.00 88.44 80 LYS A N 1
ATOM 635 C CA . LYS A 1 80 ? -19.218 -5.864 27.432 1.00 88.44 80 LYS A CA 1
ATOM 636 C C . LYS A 1 80 ? -20.503 -6.320 28.126 1.00 88.44 80 LYS A C 1
ATOM 638 O O . LYS A 1 80 ? -21.060 -7.345 27.738 1.00 88.44 80 LYS A O 1
ATOM 643 N N . GLU A 1 81 ? -20.948 -5.633 29.172 1.00 89.94 81 GLU A N 1
ATOM 644 C CA . GLU A 1 81 ? -22.182 -5.990 29.884 1.00 89.94 81 GLU A CA 1
ATOM 645 C C . GLU A 1 81 ? -23.419 -5.735 29.018 1.00 89.94 81 GLU A C 1
ATOM 647 O O . GLU A 1 81 ? -24.225 -6.647 28.839 1.00 89.94 81 GLU A O 1
ATOM 652 N N . SER A 1 82 ? -23.493 -4.574 28.361 1.00 87.81 82 SER A N 1
ATOM 653 C CA . SER A 1 82 ? -24.568 -4.257 27.405 1.00 87.81 82 SER A CA 1
ATOM 654 C C . SER A 1 82 ? -24.626 -5.228 26.217 1.00 87.81 82 SER A C 1
ATOM 656 O O . SER A 1 82 ? -25.704 -5.707 25.860 1.00 87.81 82 SER A O 1
ATOM 658 N N . ALA A 1 83 ? -23.478 -5.620 25.655 1.00 86.56 83 ALA A N 1
ATOM 659 C CA . ALA A 1 83 ? -23.423 -6.631 24.598 1.00 86.56 83 ALA A CA 1
ATOM 660 C C . ALA A 1 83 ? -23.911 -8.019 25.061 1.00 86.56 83 ALA A C 1
ATOM 662 O O . ALA A 1 83 ? -24.454 -8.781 24.262 1.00 86.56 83 ALA A O 1
ATOM 663 N N . ARG A 1 84 ? -23.741 -8.368 26.347 1.00 84.44 84 ARG A N 1
ATOM 664 C CA . ARG A 1 84 ? -24.227 -9.640 26.919 1.00 84.44 84 ARG A CA 1
ATOM 665 C C . ARG A 1 84 ? -25.738 -9.659 27.126 1.00 84.44 84 ARG A C 1
ATOM 667 O O . ARG A 1 84 ? -26.332 -10.734 27.073 1.00 84.44 84 ARG A O 1
ATOM 674 N N . GLU A 1 85 ? -26.345 -8.509 27.398 1.00 87.19 85 GLU A N 1
ATOM 675 C CA . GLU A 1 85 ? -27.796 -8.383 27.577 1.00 87.19 85 GLU A CA 1
ATOM 676 C C . GLU A 1 85 ? -28.557 -8.445 26.243 1.00 87.19 85 GLU A C 1
ATOM 678 O O . GLU A 1 85 ? -29.724 -8.848 26.203 1.00 87.19 85 GLU A O 1
ATOM 683 N N . GLN A 1 86 ? -27.897 -8.111 25.132 1.00 80.31 86 GLN A N 1
ATOM 684 C CA . GLN A 1 86 ? -28.491 -8.163 23.803 1.00 80.31 86 GLN A CA 1
ATOM 685 C C . GLN A 1 86 ? -28.724 -9.614 23.343 1.00 80.31 86 GLN A C 1
ATOM 687 O O . GLN A 1 86 ? -27.814 -10.346 22.963 1.00 80.31 86 GLN A O 1
ATOM 692 N N . ARG A 1 87 ? -29.996 -10.027 23.321 1.00 70.75 87 ARG A N 1
ATOM 693 C CA . ARG A 1 87 ? -30.419 -11.394 22.958 1.00 70.75 87 ARG A CA 1
ATOM 694 C C . ARG A 1 87 ? -30.211 -11.752 21.478 1.00 70.75 87 ARG A C 1
ATOM 696 O O . ARG A 1 87 ? -30.141 -12.936 21.156 1.00 70.75 87 ARG A O 1
ATOM 703 N N . SER A 1 88 ? -30.139 -10.764 20.583 1.00 63.16 88 SER A N 1
ATOM 704 C CA . SER A 1 88 ? -29.823 -10.968 19.165 1.00 63.16 88 SER A CA 1
ATOM 705 C C . SER A 1 88 ? -28.967 -9.801 18.651 1.00 63.16 88 SER A C 1
ATOM 707 O O . SER A 1 88 ? -29.448 -8.667 18.625 1.00 63.16 88 SER A O 1
ATOM 709 N N . PRO A 1 89 ? -27.686 -10.043 18.331 1.00 61.56 89 PRO A N 1
ATOM 710 C CA . PRO A 1 89 ? -26.748 -8.993 17.942 1.00 61.56 89 PRO A CA 1
ATOM 711 C C . PRO A 1 89 ? -26.697 -8.731 16.423 1.00 61.56 89 PRO A C 1
ATOM 713 O O . PRO A 1 89 ? -25.779 -8.047 15.979 1.00 61.56 89 PRO A O 1
ATOM 716 N N . LEU A 1 90 ? -27.644 -9.271 15.638 1.00 56.84 90 LEU A N 1
ATOM 717 C CA . LEU A 1 90 ? -27.759 -9.097 14.181 1.00 56.84 90 LEU A CA 1
ATOM 718 C C . LEU A 1 90 ? -29.199 -8.776 13.770 1.00 56.84 90 LEU A C 1
ATOM 720 O O . LEU A 1 90 ? -30.104 -9.502 14.242 1.00 56.84 90 LEU A O 1
#

pLDDT: mean 84.65, std 8.64, range [56.84, 94.56]